Protein AF-A0A0M2V6T9-F1 (afdb_mo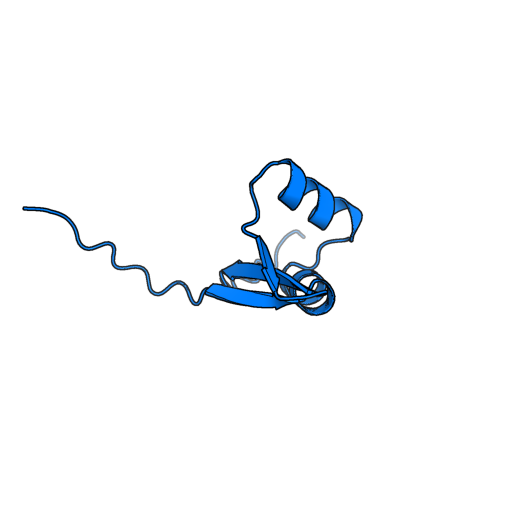nomer)

Foldseek 3Di:
DDDDPDDPQPWDWAFPVVCCVQVVDDPVVVVVCVVVVVWDWDDDPPTITTTDRNPPPPPPDDD

Organism: NCBI:txid336831

Mean predicted aligned error: 9.84 Å

Solvent-accessible surface area (backbone atoms only — not comparable to full-atom values): 4141 Å² total; per-residue (Å²): 141,82,82,79,84,86,71,94,63,63,62,42,79,25,41,70,72,50,41,31,64,73,70,68,45,55,72,70,53,52,48,47,36,49,73,72,65,77,41,54,69,50,75,61,89,96,43,56,30,32,56,42,64,68,73,86,72,79,79,82,79,84,133

Sequence (63 aa):
MATLPTESADQVWLTSKEAKKVLKVSDCHLMHLRLEGKLQFRKEGNRYFYLIALNTHSDKELT

pLDDT: mean 77.79, std 14.95, range [43.88, 92.31]

Nearest PDB structures (foldseek):
  4j2n-assembly1_A  TM=7.723E-01  e=1.125E+00  Pukovnikvirus pukovnik
  6amk-assembly1_A  TM=6.709E-01  e=3.770E+00  Streptomyces venezuelae
  6ama-assembly1_B  TM=6.782E-01  e=5.524E+00  Streptomyces venezuelae
  6mzm-assembly1_A  TM=3.817E-01  e=3.115E+00  Homo sapiens
  6mzl-assembly1_A  TM=3.817E-01  e=4.282E+00  Homo sapiens

Radius of gyration: 14.21 Å; Cα contacts (8 Å, |Δi|>4): 62; chains: 1; bounding box: 42×23×41 Å

Secondary structure (DSSP, 8-state):
----------EEEEEHHHHHHHHT--HHHHHHHHHTT-S-EEEETTEEEEEEE----------

Structure (mmCIF, N/CA/C/O backbone):
data_AF-A0A0M2V6T9-F1
#
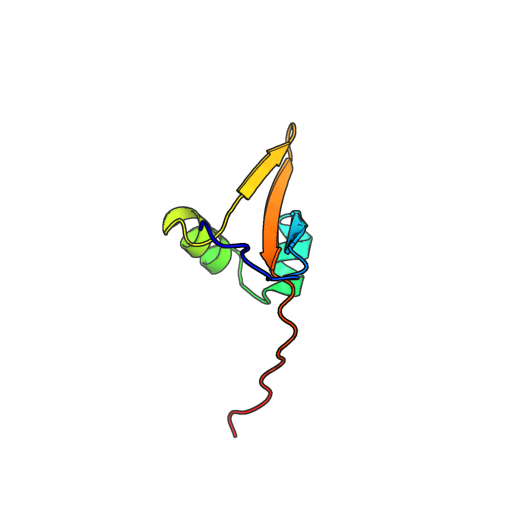_entry.id   AF-A0A0M2V6T9-F1
#
loop_
_atom_site.group_PDB
_atom_site.id
_atom_site.type_symbol
_atom_site.label_atom_id
_atom_site.label_alt_id
_atom_site.label_comp_id
_atom_site.label_asym_id
_atom_site.label_entity_id
_atom_site.label_seq_id
_atom_site.pdbx_PDB_ins_code
_atom_site.Cartn_x
_atom_site.Cartn_y
_atom_site.Cartn_z
_atom_site.occupancy
_atom_site.B_iso_or_equiv
_atom_site.auth_seq_id
_atom_site.auth_comp_id
_atom_site.auth_asym_id
_atom_site.auth_atom_id
_atom_site.pdbx_PDB_model_num
ATOM 1 N N . MET A 1 1 ? -29.910 11.246 -16.603 1.00 62.03 1 MET A N 1
ATOM 2 C CA . MET A 1 1 ? -29.783 10.265 -15.507 1.00 62.03 1 MET A CA 1
ATOM 3 C C . MET A 1 1 ? -28.439 9.569 -15.668 1.00 62.03 1 MET A C 1
ATOM 5 O O . MET A 1 1 ? -28.306 8.833 -16.631 1.00 62.03 1 MET A O 1
ATOM 9 N N . ALA A 1 2 ? -27.449 9.880 -14.824 1.00 45.53 2 ALA A N 1
ATOM 10 C CA . ALA A 1 2 ? -26.249 9.065 -14.570 1.00 45.53 2 ALA A CA 1
ATOM 11 C C . ALA A 1 2 ? -25.421 9.739 -13.456 1.00 45.53 2 ALA A C 1
ATOM 13 O O . ALA A 1 2 ? -24.654 10.664 -13.695 1.00 45.53 2 ALA A O 1
ATOM 14 N N . THR A 1 3 ? -25.736 9.329 -12.232 1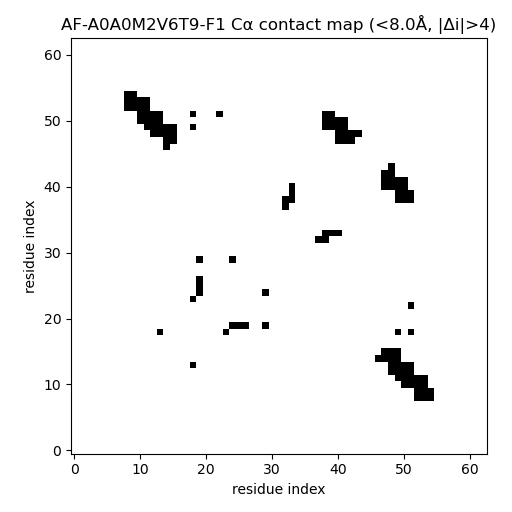.00 43.88 3 THR A N 1
ATOM 15 C CA . THR A 1 3 ? -24.880 9.139 -11.053 1.00 43.88 3 THR A CA 1
ATOM 16 C C . THR A 1 3 ? -23.570 9.938 -10.958 1.00 43.88 3 THR A C 1
ATOM 18 O O . THR A 1 3 ? -22.562 9.589 -11.564 1.00 43.88 3 THR A O 1
ATOM 21 N N . LEU A 1 4 ? -23.563 10.938 -10.071 1.00 61.22 4 LEU A N 1
ATOM 22 C CA . LEU A 1 4 ? -22.375 11.283 -9.288 1.00 61.22 4 LEU A CA 1
ATOM 23 C C . LEU A 1 4 ? -22.102 10.126 -8.315 1.00 61.22 4 LEU A C 1
ATOM 25 O O . LEU A 1 4 ? -23.031 9.739 -7.604 1.00 61.22 4 LEU A O 1
ATOM 29 N N . PRO A 1 5 ? -20.869 9.628 -8.173 1.00 57.81 5 PRO A N 1
ATOM 30 C CA . PRO A 1 5 ? -20.404 9.172 -6.884 1.00 57.81 5 PRO A CA 1
ATOM 31 C C . PRO A 1 5 ? -19.790 10.376 -6.166 1.00 57.81 5 PRO A C 1
ATOM 33 O O . PRO A 1 5 ? -18.676 10.816 -6.444 1.00 57.81 5 PRO A O 1
ATOM 36 N N . THR A 1 6 ? -20.576 10.946 -5.258 1.00 61.84 6 THR A N 1
ATOM 37 C CA . THR A 1 6 ? -20.045 11.552 -4.040 1.00 61.84 6 THR A CA 1
ATOM 38 C C . THR A 1 6 ? -19.206 10.492 -3.345 1.00 61.84 6 THR A C 1
ATOM 40 O O . THR A 1 6 ? -19.771 9.474 -2.980 1.00 61.84 6 THR A O 1
ATOM 43 N N . GLU A 1 7 ? -17.909 10.720 -3.157 1.00 52.34 7 GLU A N 1
ATOM 44 C CA . GLU A 1 7 ? -17.134 10.097 -2.080 1.00 52.34 7 GLU A CA 1
ATOM 45 C C . GLU A 1 7 ? -15.783 10.808 -1.973 1.00 52.34 7 GLU A C 1
ATOM 47 O O . GLU A 1 7 ? -14.812 10.497 -2.661 1.00 52.34 7 GLU A O 1
ATOM 52 N N . SER A 1 8 ? -15.743 11.819 -1.106 1.00 56.44 8 SER A N 1
ATOM 53 C CA . SER A 1 8 ? -14.524 12.447 -0.599 1.00 56.44 8 SER A CA 1
ATOM 54 C C . SER A 1 8 ? -13.763 11.443 0.274 1.00 56.44 8 SER A C 1
ATOM 56 O O . SER A 1 8 ? -13.689 11.587 1.488 1.00 56.44 8 SER A O 1
ATOM 58 N N . ALA A 1 9 ? -13.272 10.362 -0.321 1.00 58.22 9 ALA A N 1
ATOM 59 C CA . ALA A 1 9 ? -12.276 9.517 0.309 1.00 58.22 9 ALA A CA 1
ATOM 60 C C . ALA A 1 9 ? -10.917 10.138 -0.018 1.00 58.22 9 ALA A C 1
ATOM 62 O O . ALA A 1 9 ? -10.481 10.092 -1.169 1.00 58.22 9 ALA A O 1
ATOM 63 N N . ASP A 1 10 ? -10.258 10.741 0.973 1.00 71.75 10 ASP A N 1
ATOM 64 C CA . ASP A 1 10 ? -8.894 11.255 0.845 1.00 71.75 10 ASP A CA 1
ATOM 65 C C . ASP A 1 10 ? -7.925 10.089 0.591 1.00 71.75 10 ASP A C 1
ATOM 67 O O . ASP A 1 10 ? -7.338 9.487 1.497 1.00 71.75 10 ASP A O 1
ATOM 71 N N . GLN A 1 11 ? -7.813 9.712 -0.679 1.00 85.38 11 GLN A N 1
ATOM 72 C CA . GLN A 1 11 ? -6.902 8.691 -1.157 1.00 85.38 11 GLN A CA 1
ATOM 73 C C . GLN A 1 11 ? -5.541 9.330 -1.412 1.00 85.38 11 GLN A C 1
ATOM 75 O O . GLN A 1 11 ? -5.383 10.188 -2.283 1.00 85.38 11 GLN A O 1
ATOM 80 N N . VAL A 1 12 ? -4.535 8.893 -0.660 1.00 89.62 12 VAL A N 1
ATOM 81 C CA . VAL A 1 12 ? -3.176 9.427 -0.760 1.00 89.62 12 VAL A CA 1
ATOM 82 C C . VAL A 1 12 ? -2.242 8.356 -1.299 1.00 89.62 12 VAL A C 1
ATOM 84 O O . VAL A 1 12 ? -2.266 7.197 -0.880 1.00 89.62 12 VAL A O 1
ATOM 87 N N . TRP A 1 13 ? -1.390 8.760 -2.237 1.00 91.31 13 TRP A N 1
ATOM 88 C CA . TRP A 1 13 ? -0.298 7.931 -2.730 1.00 91.31 13 TRP A CA 1
ATOM 89 C C . TRP A 1 13 ? 0.854 7.952 -1.730 1.00 91.31 13 TRP A C 1
ATOM 91 O O . TRP A 1 13 ? 1.542 8.959 -1.584 1.00 91.31 13 TRP A O 1
ATOM 101 N N . LEU A 1 14 ? 1.082 6.826 -1.064 1.00 89.00 14 LEU A N 1
ATOM 102 C CA . LEU A 1 14 ? 2.114 6.676 -0.043 1.00 89.00 14 LEU A CA 1
ATOM 103 C C . LEU A 1 14 ? 3.198 5.705 -0.497 1.00 89.00 14 LEU A C 1
ATOM 105 O O . LEU A 1 14 ? 2.926 4.712 -1.171 1.00 89.00 14 LEU A O 1
ATOM 109 N N . THR A 1 15 ? 4.445 5.948 -0.105 1.00 91.75 15 THR A N 1
ATOM 110 C CA . THR A 1 15 ? 5.534 5.000 -0.387 1.00 91.75 15 THR A CA 1
ATOM 111 C C . THR A 1 15 ? 5.377 3.712 0.425 1.00 91.75 15 THR A C 1
ATOM 113 O O . THR A 1 15 ? 4.699 3.699 1.449 1.00 91.75 15 THR A O 1
ATOM 116 N N . SER A 1 16 ? 6.079 2.630 0.061 1.00 87.25 16 SER A N 1
ATOM 117 C CA . SER A 1 16 ? 6.065 1.375 0.842 1.00 87.25 16 SER A CA 1
ATOM 118 C C . SER A 1 16 ? 6.348 1.578 2.338 1.00 87.25 16 SER A C 1
ATOM 120 O O . SER A 1 16 ? 5.882 0.807 3.168 1.00 87.25 16 SER A O 1
ATOM 122 N N . LYS A 1 17 ? 7.156 2.583 2.705 1.00 88.31 17 LYS A N 1
ATOM 123 C CA . LYS A 1 17 ? 7.474 2.875 4.110 1.00 88.31 17 LYS A CA 1
ATOM 124 C C . LYS A 1 17 ? 6.303 3.550 4.823 1.00 88.31 17 LYS A C 1
ATOM 126 O O . LYS A 1 17 ? 6.010 3.196 5.959 1.00 88.31 17 LYS A O 1
ATOM 131 N N . GLU A 1 18 ? 5.650 4.500 4.167 1.00 88.75 18 GLU A N 1
ATOM 132 C CA . GLU A 1 18 ? 4.529 5.260 4.726 1.00 88.75 18 GLU A CA 1
ATOM 133 C C . GLU A 1 18 ? 3.242 4.440 4.731 1.00 88.75 18 GLU A C 1
ATOM 135 O O . GLU A 1 18 ? 2.579 4.370 5.759 1.00 88.75 18 GLU A O 1
ATOM 140 N N . ALA A 1 19 ? 2.950 3.731 3.639 1.00 87.38 19 ALA A N 1
ATOM 141 C CA . ALA A 1 19 ? 1.807 2.835 3.535 1.00 87.38 19 ALA A CA 1
ATOM 142 C C . ALA A 1 19 ? 1.815 1.794 4.663 1.00 87.38 19 ALA A C 1
ATOM 144 O O . ALA A 1 19 ? 0.796 1.596 5.311 1.00 87.38 19 ALA A O 1
ATOM 145 N N . LYS A 1 20 ? 2.980 1.208 4.985 1.00 87.12 20 LYS A N 1
ATOM 146 C CA . LYS A 1 20 ? 3.122 0.298 6.135 1.00 87.12 20 LYS A CA 1
ATOM 147 C C . LYS A 1 20 ? 2.816 0.966 7.475 1.00 87.12 20 LYS A C 1
ATOM 149 O O . LYS A 1 20 ? 2.201 0.339 8.327 1.00 87.12 20 LYS A O 1
ATOM 154 N N . LYS A 1 21 ? 3.229 2.224 7.670 1.00 86.44 21 LYS A N 1
ATOM 155 C CA . LYS A 1 21 ? 2.943 2.976 8.904 1.00 86.44 21 LYS A CA 1
ATOM 156 C C . LYS A 1 21 ? 1.458 3.306 9.039 1.00 86.44 21 LYS A C 1
ATOM 158 O O . LYS A 1 21 ? 0.920 3.189 10.133 1.00 86.44 21 LYS A O 1
ATOM 163 N N . VAL A 1 22 ? 0.818 3.701 7.941 1.00 85.25 22 VAL A N 1
ATOM 164 C CA . VAL A 1 22 ? -0.597 4.093 7.914 1.00 85.25 22 VAL A CA 1
ATOM 165 C C . VAL A 1 22 ? -1.508 2.875 8.037 1.00 85.25 22 VAL A C 1
ATOM 167 O O . VAL A 1 22 ? -2.374 2.854 8.902 1.00 85.25 22 VAL A O 1
ATOM 170 N N . LEU A 1 23 ? -1.265 1.832 7.240 1.00 82.75 23 LEU A N 1
ATOM 171 C CA . LEU A 1 23 ? -2.018 0.577 7.298 1.00 82.75 23 LEU A CA 1
ATOM 172 C C . LEU A 1 23 ? -1.676 -0.267 8.536 1.00 82.75 23 LEU A C 1
ATOM 174 O O . LEU A 1 23 ? -2.378 -1.230 8.821 1.00 82.75 23 LEU A O 1
ATOM 178 N N . LYS A 1 24 ? -0.582 0.054 9.245 1.00 84.31 24 LYS A N 1
ATOM 179 C CA . LYS A 1 24 ? -0.031 -0.737 10.360 1.00 84.31 24 LYS A CA 1
ATOM 180 C C . LYS A 1 24 ? 0.137 -2.227 10.014 1.00 84.31 24 LYS A C 1
ATOM 182 O O . LYS A 1 24 ? -0.016 -3.094 10.867 1.00 84.31 24 LYS A O 1
ATOM 187 N N . VAL A 1 25 ? 0.477 -2.523 8.758 1.00 84.88 25 VAL A N 1
ATOM 188 C CA . VAL A 1 25 ? 0.706 -3.887 8.258 1.00 84.88 25 VAL A CA 1
ATOM 189 C C . VAL A 1 25 ? 2.193 -4.224 8.192 1.00 84.88 25 VAL A C 1
ATOM 191 O O . VAL A 1 25 ? 3.047 -3.354 7.994 1.00 84.88 25 VAL A O 1
ATOM 194 N N . SER A 1 26 ? 2.505 -5.515 8.300 1.00 85.94 26 SER A N 1
ATOM 195 C CA . SER A 1 26 ? 3.835 -6.055 8.015 1.00 85.94 26 SER A CA 1
ATOM 196 C C . SER A 1 26 ? 4.126 -6.084 6.508 1.00 85.94 26 SER A C 1
ATOM 198 O O . SER A 1 26 ? 3.224 -5.984 5.674 1.00 85.94 26 SER A O 1
ATOM 200 N N . ASP A 1 27 ? 5.400 -6.224 6.140 1.00 80.88 27 ASP A N 1
ATOM 201 C CA . ASP A 1 27 ? 5.834 -6.398 4.746 1.00 80.88 27 ASP A CA 1
ATOM 202 C C . ASP A 1 27 ? 5.150 -7.590 4.051 1.00 80.88 27 ASP A C 1
ATOM 204 O O . ASP A 1 27 ? 4.686 -7.435 2.921 1.00 80.88 27 ASP A O 1
ATOM 208 N N . CYS A 1 28 ? 5.002 -8.725 4.741 1.00 85.62 28 CYS A N 1
ATOM 209 C CA . CYS A 1 28 ? 4.270 -9.895 4.253 1.00 85.62 28 CYS A CA 1
ATOM 210 C C . CYS A 1 28 ? 2.791 -9.580 3.962 1.00 85.62 28 CYS A C 1
ATOM 212 O O . CYS A 1 28 ? 2.296 -9.887 2.878 1.00 85.62 28 CYS A O 1
ATOM 214 N N . HIS A 1 29 ? 2.094 -8.887 4.872 1.00 83.81 29 HIS A N 1
ATOM 215 C CA . HIS A 1 29 ? 0.703 -8.478 4.641 1.00 83.81 29 HIS A CA 1
ATOM 216 C C . HIS A 1 29 ? 0.569 -7.494 3.478 1.00 83.81 29 HIS A C 1
ATOM 218 O O . HIS A 1 29 ? -0.334 -7.633 2.657 1.00 83.81 29 HIS A O 1
ATOM 224 N N . LEU A 1 30 ? 1.480 -6.524 3.368 1.00 85.44 30 LEU A N 1
ATOM 225 C CA . LEU A 1 30 ? 1.490 -5.591 2.242 1.00 85.44 30 LEU A CA 1
ATOM 226 C C . LEU A 1 30 ? 1.683 -6.331 0.906 1.00 85.44 30 LEU A C 1
ATOM 228 O O . LEU A 1 30 ? 1.058 -5.975 -0.095 1.00 85.44 30 LEU A O 1
ATOM 232 N N . MET A 1 31 ? 2.517 -7.375 0.889 1.00 86.31 31 MET A N 1
ATOM 233 C CA . MET A 1 31 ? 2.690 -8.230 -0.284 1.00 86.31 31 MET A CA 1
ATOM 234 C C . MET A 1 31 ? 1.419 -9.019 -0.607 1.00 86.31 31 MET A C 1
ATOM 236 O O . MET A 1 31 ? 1.037 -9.045 -1.774 1.00 86.31 31 MET A O 1
ATOM 240 N N . HIS A 1 32 ? 0.744 -9.603 0.388 1.00 87.69 32 HIS A N 1
ATOM 241 C CA . HIS A 1 32 ? -0.538 -10.281 0.173 1.00 87.69 32 HIS A CA 1
ATOM 242 C C . HIS A 1 32 ? -1.576 -9.336 -0.425 1.00 87.69 32 HIS A C 1
ATOM 244 O O . HIS A 1 32 ? -2.095 -9.629 -1.492 1.00 87.69 32 HIS A O 1
ATOM 250 N N . LEU A 1 33 ? -1.766 -8.144 0.144 1.00 84.94 33 LEU A N 1
ATOM 251 C CA . LEU A 1 33 ? -2.719 -7.162 -0.384 1.00 84.94 33 LEU A CA 1
ATOM 252 C C . LEU A 1 33 ? -2.415 -6.757 -1.836 1.00 84.94 33 LEU A C 1
ATOM 254 O O . LEU A 1 33 ? -3.329 -6.535 -2.634 1.00 84.94 33 LEU A O 1
ATOM 258 N N . ARG A 1 34 ? -1.126 -6.685 -2.188 1.00 84.75 34 ARG A N 1
ATOM 259 C CA . ARG A 1 34 ? -0.673 -6.443 -3.561 1.00 84.75 34 ARG A CA 1
ATOM 260 C C . ARG A 1 34 ? -0.968 -7.631 -4.485 1.00 84.75 34 ARG A C 1
ATOM 262 O O . ARG A 1 34 ? -1.393 -7.407 -5.613 1.00 84.75 34 ARG A O 1
ATOM 269 N N . LEU A 1 35 ? -0.719 -8.861 -4.035 1.00 86.06 35 LEU A N 1
ATOM 270 C CA . LEU A 1 35 ? -0.937 -10.090 -4.810 1.00 86.06 35 LEU A CA 1
ATOM 271 C C . LEU A 1 35 ? -2.423 -10.420 -4.977 1.00 86.06 35 LEU A C 1
ATOM 273 O O . LEU A 1 35 ? -2.837 -10.864 -6.041 1.00 86.06 35 LEU A O 1
ATOM 277 N N . GLU A 1 36 ? -3.226 -10.154 -3.952 1.00 87.88 36 GLU A N 1
ATOM 278 C CA . GLU A 1 36 ? -4.679 -10.321 -3.951 1.00 87.88 36 GLU A CA 1
ATOM 279 C C . GLU A 1 36 ? -5.395 -9.263 -4.808 1.00 87.88 36 GLU A C 1
ATOM 281 O O . GLU A 1 36 ? -6.603 -9.354 -5.003 1.00 87.88 36 GLU A O 1
ATOM 286 N N . GLY A 1 37 ? -4.686 -8.233 -5.289 1.00 86.06 37 GLY A N 1
ATOM 287 C CA . GLY A 1 37 ? -5.281 -7.128 -6.047 1.00 86.06 37 GLY A CA 1
ATOM 288 C C . GLY A 1 37 ? -6.161 -6.199 -5.203 1.00 86.06 37 GLY A C 1
ATOM 289 O O . GLY A 1 37 ? -6.887 -5.373 -5.751 1.00 86.06 37 GLY A O 1
ATOM 290 N N . LYS A 1 38 ? -6.084 -6.311 -3.870 1.00 84.00 38 LYS A N 1
ATOM 291 C CA . LYS A 1 38 ? -6.839 -5.494 -2.905 1.00 84.00 38 LYS A CA 1
ATOM 292 C C . LYS A 1 38 ? -6.230 -4.112 -2.686 1.00 84.00 38 LYS A C 1
ATOM 294 O O . LYS A 1 38 ? -6.884 -3.238 -2.127 1.00 84.00 38 LYS A O 1
ATOM 299 N N . LEU A 1 39 ? -4.977 -3.915 -3.098 1.00 86.25 39 LEU A N 1
ATOM 300 C CA . LEU A 1 39 ? -4.255 -2.662 -2.928 1.00 86.25 39 LEU A CA 1
ATOM 301 C C . LEU A 1 39 ? -3.821 -2.098 -4.273 1.00 86.25 39 LEU A C 1
ATOM 303 O O . LEU A 1 39 ? -3.015 -2.696 -4.990 1.00 86.25 39 LEU A O 1
ATOM 307 N N . GLN A 1 40 ? -4.317 -0.906 -4.587 1.00 89.81 40 GLN A N 1
ATOM 308 C CA . GLN A 1 40 ? -3.881 -0.182 -5.770 1.00 89.81 40 GLN A CA 1
ATOM 309 C C . GLN A 1 40 ? -2.459 0.336 -5.559 1.00 89.81 40 GLN A C 1
ATOM 311 O O . GLN A 1 40 ? -2.147 0.985 -4.560 1.00 89.81 40 GLN A O 1
ATOM 316 N N . PHE A 1 41 ? -1.583 0.047 -6.516 1.00 90.75 41 PHE A N 1
ATOM 317 C CA . PHE A 1 41 ? -0.209 0.524 -6.512 1.00 90.75 41 PHE A CA 1
ATOM 318 C C . PHE A 1 41 ? 0.154 1.106 -7.874 1.00 90.75 41 PHE A C 1
ATOM 320 O O . PHE A 1 41 ? -0.307 0.639 -8.914 1.00 90.75 41 PHE A O 1
ATOM 327 N N . ARG A 1 42 ? 1.023 2.113 -7.868 1.00 90.69 42 ARG A N 1
ATOM 328 C CA . ARG A 1 42 ? 1.652 2.6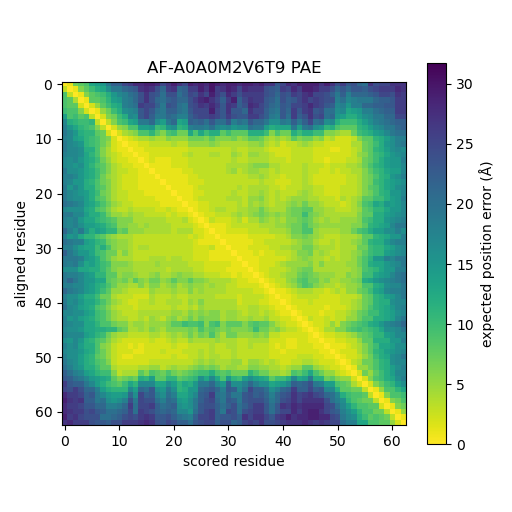72 -9.063 1.00 90.69 42 ARG A CA 1
ATOM 329 C C . ARG A 1 42 ? 3.163 2.648 -8.898 1.00 90.69 42 ARG A C 1
ATOM 331 O O . ARG A 1 42 ? 3.686 2.783 -7.791 1.00 90.69 42 ARG A O 1
ATOM 338 N N . LYS A 1 43 ? 3.877 2.475 -10.003 1.00 91.88 43 LYS A N 1
ATOM 339 C CA . LYS A 1 43 ? 5.336 2.571 -10.033 1.00 91.88 43 LYS A CA 1
ATOM 340 C C . LYS A 1 43 ? 5.714 3.885 -10.700 1.00 91.88 43 LYS A C 1
ATOM 342 O O . LYS A 1 43 ? 5.317 4.129 -11.833 1.00 91.88 43 LYS A O 1
ATOM 347 N N . GLU A 1 44 ? 6.484 4.706 -10.004 1.00 92.31 44 GLU A N 1
ATOM 348 C CA . GLU A 1 44 ? 6.974 5.985 -10.512 1.00 92.31 44 GLU A CA 1
ATOM 349 C C . GLU A 1 44 ? 8.507 5.961 -10.429 1.00 92.31 44 GLU A C 1
ATOM 351 O O . GLU A 1 44 ? 9.111 5.975 -9.349 1.00 92.31 44 GLU A O 1
ATOM 356 N N . GLY A 1 45 ? 9.145 5.780 -11.590 1.00 91.44 45 GLY A N 1
ATOM 357 C CA . GLY A 1 45 ? 10.582 5.525 -11.698 1.00 91.44 45 GLY A CA 1
ATOM 358 C C . GLY A 1 45 ? 11.004 4.235 -10.981 1.00 91.44 45 GLY A C 1
ATOM 359 O O . GLY A 1 45 ? 10.554 3.140 -11.323 1.00 91.44 45 GLY A O 1
ATOM 360 N N . ASN A 1 46 ? 11.871 4.364 -9.970 1.00 90.06 46 ASN A N 1
ATOM 361 C CA . ASN A 1 46 ? 12.343 3.246 -9.138 1.00 90.06 46 ASN A CA 1
ATOM 362 C C . ASN A 1 46 ? 11.550 3.070 -7.826 1.00 90.06 46 ASN A C 1
ATOM 364 O O . ASN A 1 46 ? 11.938 2.284 -6.962 1.00 90.06 46 ASN A O 1
ATOM 368 N N . ARG A 1 47 ? 10.465 3.826 -7.624 1.00 87.44 47 ARG A N 1
ATOM 369 C CA . ARG A 1 47 ? 9.684 3.798 -6.380 1.00 87.44 47 ARG A CA 1
ATOM 370 C C . ARG A 1 47 ? 8.291 3.233 -6.626 1.00 87.44 47 ARG A C 1
ATOM 372 O O . ARG A 1 47 ? 7.689 3.464 -7.672 1.00 87.44 47 ARG A O 1
ATOM 379 N N . TYR A 1 48 ? 7.785 2.506 -5.634 1.00 88.69 48 TYR A N 1
ATOM 380 C CA . TYR A 1 48 ? 6.402 2.043 -5.592 1.00 88.69 48 TYR A CA 1
ATOM 381 C C . TYR A 1 48 ? 5.602 2.922 -4.640 1.00 88.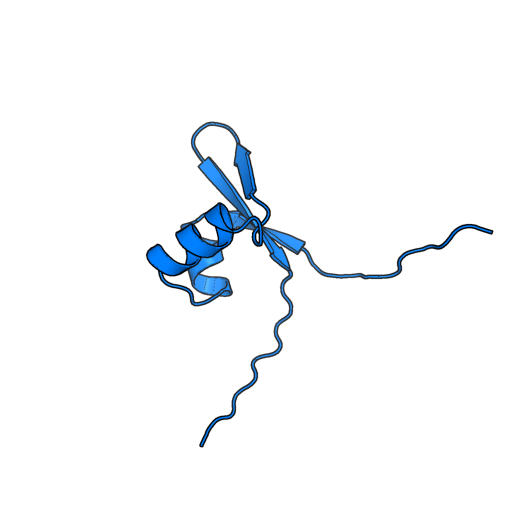69 48 TYR A C 1
ATOM 383 O O . TYR A 1 48 ? 6.029 3.178 -3.509 1.00 88.69 48 TYR A O 1
ATOM 391 N N . PHE A 1 49 ? 4.442 3.346 -5.117 1.00 90.94 49 PHE A N 1
ATOM 392 C CA . PHE A 1 49 ? 3.458 4.108 -4.375 1.00 90.94 49 PHE A CA 1
ATOM 393 C C . PHE A 1 49 ? 2.177 3.290 -4.281 1.00 90.94 49 PHE A C 1
ATOM 395 O O . PHE A 1 49 ? 1.803 2.609 -5.232 1.00 90.94 49 PHE A O 1
ATOM 402 N N . TYR A 1 50 ? 1.513 3.365 -3.141 1.00 90.94 50 TYR A N 1
ATOM 403 C CA . TYR A 1 50 ? 0.293 2.638 -2.831 1.00 90.94 50 TYR A CA 1
ATOM 404 C C . TYR A 1 50 ? -0.800 3.654 -2.553 1.00 90.94 50 TYR A C 1
ATOM 406 O O . TYR A 1 50 ? -0.566 4.610 -1.813 1.00 90.94 50 TYR A O 1
ATOM 414 N N . LEU A 1 51 ? -1.963 3.462 -3.166 1.00 89.50 51 LEU A N 1
ATOM 415 C CA . LEU A 1 51 ? -3.120 4.301 -2.914 1.00 89.50 51 LEU A CA 1
ATOM 416 C C . LEU A 1 51 ? -3.781 3.820 -1.631 1.00 89.50 51 LEU A C 1
ATOM 418 O O . LEU A 1 51 ? -4.353 2.729 -1.590 1.00 89.50 51 LEU A O 1
ATOM 422 N N . ILE A 1 52 ? -3.664 4.620 -0.580 1.00 86.88 52 ILE A N 1
ATOM 423 C CA . ILE A 1 52 ? -4.289 4.339 0.705 1.00 86.88 52 ILE A CA 1
ATOM 424 C C . ILE A 1 52 ? -5.432 5.325 0.886 1.00 86.88 52 ILE A C 1
ATOM 426 O O . ILE A 1 52 ? -5.208 6.534 0.900 1.00 86.88 52 ILE A O 1
ATOM 430 N N . ALA A 1 53 ? -6.650 4.811 1.039 1.00 83.69 53 ALA A N 1
ATOM 431 C CA . ALA A 1 53 ? -7.757 5.609 1.543 1.00 83.69 53 ALA A CA 1
ATOM 432 C C . ALA A 1 53 ? -7.508 5.870 3.035 1.00 83.69 53 ALA A C 1
ATOM 434 O O . ALA A 1 53 ? -7.480 4.926 3.830 1.00 83.69 53 ALA A O 1
ATOM 435 N N . LEU A 1 54 ? -7.286 7.130 3.417 1.00 71.62 54 LEU A N 1
ATOM 436 C CA . LEU A 1 54 ? -7.130 7.532 4.816 1.00 71.62 54 LEU A CA 1
ATOM 437 C C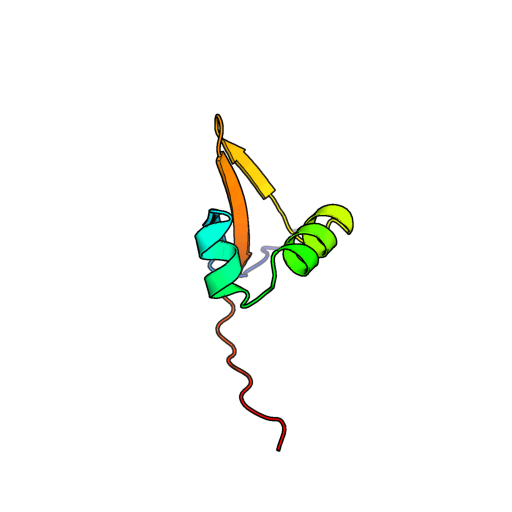 . LEU A 1 54 ? -8.491 7.510 5.519 1.00 71.62 54 LEU A C 1
ATOM 439 O O . LEU A 1 54 ? -9.034 8.546 5.882 1.00 71.62 54 LEU A O 1
ATOM 443 N N . ASN A 1 55 ? -9.050 6.321 5.734 1.00 65.38 55 ASN A N 1
ATOM 444 C CA . ASN A 1 55 ? -10.213 6.174 6.593 1.00 65.38 55 ASN A CA 1
ATOM 445 C C . ASN A 1 55 ? -9.705 5.977 8.024 1.00 65.38 55 ASN A C 1
ATOM 447 O O . ASN A 1 55 ? -9.525 4.852 8.490 1.00 65.38 55 ASN A O 1
ATOM 451 N N . THR A 1 56 ? -9.379 7.075 8.710 1.00 56.72 56 THR A N 1
ATOM 452 C CA . THR A 1 56 ? -8.972 7.054 10.122 1.00 56.72 56 THR A CA 1
ATOM 453 C C . THR A 1 56 ? -10.165 6.720 11.019 1.00 56.72 56 THR A C 1
ATOM 455 O O . THR A 1 56 ? -10.588 7.536 11.831 1.00 56.72 56 THR A 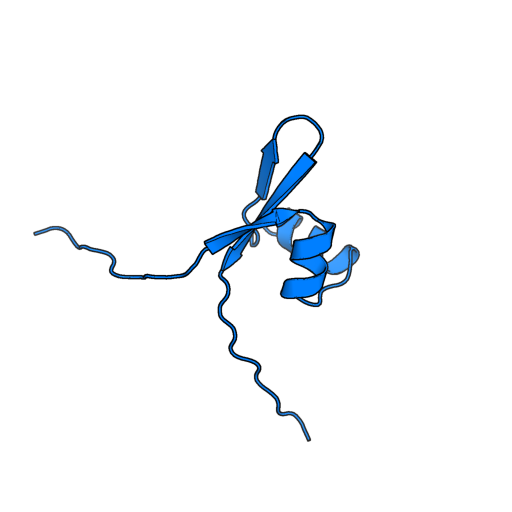O 1
ATOM 458 N N . HIS A 1 57 ? -10.705 5.509 10.900 1.00 52.34 57 HIS A N 1
ATOM 459 C CA . HIS A 1 57 ? -11.477 4.889 11.965 1.00 52.34 57 HIS A CA 1
ATOM 460 C C . HIS A 1 57 ? -10.514 3.996 12.741 1.00 52.34 57 HIS A C 1
ATOM 462 O O . HIS A 1 57 ? -10.294 2.830 12.424 1.00 52.34 57 HIS A O 1
ATOM 468 N N . SER A 1 58 ? -9.847 4.606 13.723 1.00 47.47 58 SER A N 1
ATOM 469 C CA . SER A 1 58 ? -9.218 3.844 14.796 1.00 47.47 58 SER A CA 1
ATOM 470 C C . SER A 1 58 ? -10.340 3.206 15.602 1.00 47.47 58 SER A C 1
ATOM 472 O O . SER A 1 58 ? -10.773 3.780 16.597 1.00 47.47 58 SER A O 1
ATOM 474 N N . ASP A 1 59 ? -10.804 2.038 15.166 1.00 51.28 59 ASP A N 1
ATOM 475 C CA . ASP A 1 59 ? -11.479 1.109 16.058 1.00 51.28 59 ASP A CA 1
ATOM 476 C C . ASP A 1 59 ? -10.420 0.627 17.059 1.00 51.28 59 ASP A C 1
ATOM 478 O O . ASP A 1 59 ? -9.637 -0.300 16.840 1.00 51.28 59 ASP A O 1
ATOM 482 N N . LYS A 1 60 ? -10.272 1.418 18.121 1.00 59.16 60 LYS A N 1
ATOM 483 C CA . LYS A 1 60 ? -9.974 0.853 19.420 1.00 59.16 60 LYS A CA 1
ATOM 484 C C . LYS A 1 60 ? -11.243 0.100 19.788 1.00 59.16 60 LYS A C 1
ATOM 486 O O . LYS A 1 60 ? -12.217 0.772 20.074 1.00 59.16 60 LYS A O 1
ATOM 491 N N . GLU A 1 61 ? -11.206 -1.222 19.782 1.00 61.34 61 GLU A N 1
ATOM 492 C CA . GLU A 1 61 ? -11.751 -2.075 20.837 1.00 61.34 61 GLU A CA 1
ATOM 493 C C . GLU 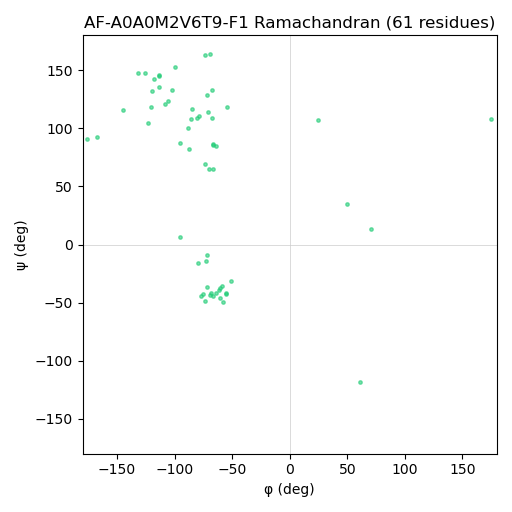A 1 61 ? -11.624 -3.541 20.415 1.00 61.34 61 GLU A C 1
ATOM 495 O O . GLU A 1 61 ? -12.362 -4.048 19.582 1.00 61.34 61 GLU A O 1
ATOM 500 N N . LEU A 1 62 ? -10.715 -4.266 21.061 1.00 54.31 62 LEU A N 1
ATOM 501 C CA . LEU A 1 62 ? -11.148 -5.524 21.645 1.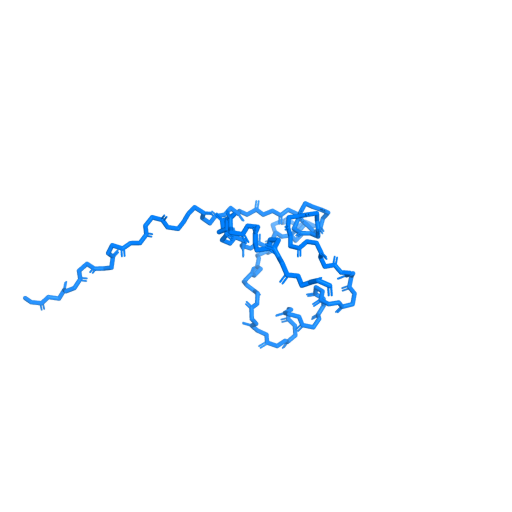00 54.31 62 LEU A CA 1
ATOM 502 C C . LEU A 1 62 ? -10.388 -5.733 22.954 1.00 54.31 62 LEU A C 1
ATOM 504 O O . LEU A 1 62 ? -9.158 -5.760 22.990 1.00 54.31 62 LEU A O 1
ATOM 508 N N . THR A 1 63 ? -11.213 -5.736 23.993 1.00 49.84 63 THR A N 1
ATOM 509 C CA . THR A 1 63 ? -11.013 -6.003 25.420 1.00 49.84 63 THR A CA 1
ATOM 510 C C . THR A 1 63 ? -10.088 -7.164 25.739 1.00 49.84 63 THR A C 1
ATOM 512 O O . THR A 1 63 ? -10.206 -8.198 25.043 1.00 49.84 63 THR A O 1
#